Protein AF-A0A0R3RYG5-F1 (afdb_monomer)

Sequence (121 aa):
MSRRLEGHFLVTEGPLLKFDGRLLQKDTDEFKTHANKIQRQLNFIYRQSDYGVAFVGSEVTKFRFVPAVPALDVTFILKTRSDLNIDLFNFLSILRSYVRACGFDGNAIDDKSISLEIKRF

Organism: NCBI:txid1147741

InterPro domains:
  IPR000082 SEA domain [PF01390] (9-83)
  IPR036364 SEA domain superfamily [G3DSA:3.30.70.960] (6-99)
  IPR036364 SEA domain superfamily [SSF82671] (17-77)

Secondary structure (DSSP, 8-state):
-EEEEEEEEEEEESGGGS--GGGGSTTSHHHHHHHHHHHHHHHHHHHTSTTTTTEEEEEEEEEEEETTTTEEEEEEEEEEESSS---HHHHHHHHHHHHHHH-BTTBEE-TTT-EEEEE--

Structure (mmCIF, N/CA/C/O backbone):
data_AF-A0A0R3RYG5-F1
#
_entry.id   AF-A0A0R3RYG5-F1
#
loop_
_atom_site.group_PDB
_atom_site.id
_atom_site.type_symbol
_atom_site.label_atom_id
_atom_site.label_alt_id
_atom_site.label_comp_id
_atom_site.label_asym_id
_atom_site.label_entity_id
_atom_site.label_seq_id
_atom_site.pdbx_PDB_ins_code
_atom_site.Cartn_x
_atom_site.Cartn_y
_atom_site.Cartn_z
_atom_site.occupancy
_atom_site.B_iso_or_equiv
_atom_site.auth_seq_id
_atom_site.auth_comp_id
_atom_site.auth_asym_id
_atom_site.auth_atom_id
_atom_site.pdbx_PDB_model_num
ATOM 1 N N . MET A 1 1 ? 14.050 14.217 -12.153 1.00 62.91 1 MET A N 1
ATOM 2 C CA . MET A 1 1 ? 12.668 14.192 -11.619 1.00 62.91 1 MET A CA 1
ATOM 3 C C . MET A 1 1 ? 12.315 12.752 -11.269 1.00 62.91 1 MET A C 1
ATOM 5 O O . MET A 1 1 ? 12.931 11.850 -11.816 1.00 62.91 1 MET A O 1
ATOM 9 N N . SER A 1 2 ? 11.399 12.504 -10.336 1.00 79.06 2 SER A N 1
ATOM 10 C CA . SER A 1 2 ? 10.900 11.150 -10.060 1.00 79.06 2 SER A CA 1
ATOM 11 C C . SER A 1 2 ? 9.462 11.022 -10.549 1.00 79.06 2 SER A C 1
ATOM 13 O O . SER A 1 2 ? 8.663 11.945 -10.396 1.00 79.06 2 SER A O 1
ATOM 15 N N . ARG A 1 3 ? 9.135 9.884 -11.163 1.00 89.25 3 ARG A N 1
ATOM 16 C CA . ARG A 1 3 ? 7.753 9.514 -11.473 1.00 89.25 3 ARG A CA 1
ATOM 17 C C . ARG A 1 3 ? 7.107 8.996 -10.186 1.00 89.25 3 ARG A C 1
ATOM 19 O O . ARG A 1 3 ? 7.768 8.347 -9.373 1.00 89.25 3 ARG A O 1
ATOM 26 N N . ARG A 1 4 ? 5.832 9.323 -9.976 1.00 93.62 4 ARG A N 1
ATOM 27 C CA . ARG A 1 4 ? 5.077 8.954 -8.771 1.00 93.62 4 ARG A CA 1
ATOM 28 C C . ARG A 1 4 ? 3.940 8.016 -9.157 1.00 93.62 4 ARG A C 1
ATOM 30 O O . ARG A 1 4 ? 3.125 8.355 -10.014 1.00 93.62 4 ARG A O 1
ATOM 37 N N . LEU A 1 5 ? 3.907 6.852 -8.522 1.00 94.69 5 LEU A N 1
ATOM 38 C CA . LEU A 1 5 ? 2.789 5.919 -8.583 1.00 94.69 5 LEU A CA 1
ATOM 39 C C . LEU A 1 5 ? 2.029 6.035 -7.273 1.00 94.69 5 LEU A C 1
ATOM 41 O O . LEU A 1 5 ? 2.639 5.865 -6.220 1.00 94.69 5 LEU A O 1
ATOM 45 N N . GLU A 1 6 ? 0.743 6.346 -7.319 1.00 97.00 6 GLU A N 1
ATOM 46 C CA . GLU A 1 6 ? -0.104 6.240 -6.137 1.00 97.00 6 GLU A CA 1
ATOM 47 C C . GLU A 1 6 ? -0.634 4.818 -6.039 1.00 97.00 6 GLU A C 1
ATOM 49 O O . GLU A 1 6 ? -1.071 4.254 -7.036 1.00 97.00 6 GLU A O 1
ATOM 54 N N . GLY A 1 7 ? -0.562 4.241 -4.849 1.00 97.12 7 GLY A N 1
ATOM 55 C CA . GLY A 1 7 ? -1.080 2.920 -4.568 1.00 97.12 7 GLY A CA 1
ATOM 56 C C . GLY A 1 7 ? -2.001 2.907 -3.375 1.00 97.12 7 GLY A C 1
ATOM 57 O O . GLY A 1 7 ? -1.910 3.764 -2.493 1.00 97.12 7 GLY A O 1
ATOM 58 N N . HIS A 1 8 ? -2.857 1.896 -3.360 1.00 96.94 8 HIS A N 1
ATOM 59 C CA . HIS A 1 8 ? -3.789 1.634 -2.273 1.00 96.94 8 HIS A CA 1
ATOM 60 C C . HIS A 1 8 ? -3.810 0.145 -1.978 1.00 96.94 8 HIS A C 1
ATOM 62 O O . HIS A 1 8 ? -3.645 -0.663 -2.894 1.00 96.94 8 HIS A O 1
ATOM 68 N N . PHE A 1 9 ? -4.016 -0.213 -0.718 1.00 96.88 9 PHE A N 1
ATOM 69 C CA . PHE A 1 9 ? -4.392 -1.564 -0.322 1.00 96.88 9 PHE A CA 1
ATOM 70 C C . PHE A 1 9 ? -5.207 -1.533 0.969 1.00 96.88 9 PHE A C 1
ATOM 72 O O . PHE A 1 9 ? -5.069 -0.622 1.787 1.00 96.88 9 PHE A O 1
ATOM 79 N N . LEU A 1 10 ? -6.032 -2.557 1.163 1.00 96.31 10 LEU A N 1
ATOM 80 C CA . LEU A 1 10 ? -6.801 -2.775 2.378 1.00 96.31 10 LEU A CA 1
ATOM 81 C C . LEU A 1 10 ? -6.076 -3.763 3.283 1.00 96.31 10 LEU A C 1
ATOM 83 O O . LEU A 1 10 ? -5.795 -4.894 2.890 1.00 96.31 10 LEU A O 1
ATOM 87 N N . VAL A 1 11 ? -5.824 -3.341 4.517 1.00 95.56 11 VAL A N 1
ATOM 88 C CA . VAL A 1 11 ? -5.477 -4.233 5.621 1.00 95.56 11 VAL A CA 1
ATOM 89 C C . VAL A 1 11 ? -6.773 -4.753 6.227 1.00 95.56 11 VAL A C 1
ATOM 91 O O . VAL A 1 11 ? -7.566 -3.962 6.735 1.00 95.56 11 VAL A O 1
ATOM 94 N N . THR A 1 12 ? -6.992 -6.063 6.173 1.00 93.62 12 THR A N 1
ATOM 95 C CA . THR A 1 12 ? -8.239 -6.708 6.619 1.00 93.62 12 THR A CA 1
ATOM 96 C C . THR A 1 12 ? -8.091 -7.445 7.942 1.00 93.62 12 THR A C 1
ATOM 98 O O . THR A 1 12 ? -9.090 -7.670 8.615 1.00 93.62 12 THR A O 1
ATOM 101 N N . GLU A 1 13 ? -6.863 -7.780 8.349 1.00 91.56 13 GLU A N 1
ATOM 102 C CA . GLU A 1 13 ? -6.561 -8.388 9.650 1.00 91.56 13 GLU A CA 1
ATOM 103 C C . GLU A 1 13 ? -5.174 -7.955 10.149 1.00 91.56 13 GLU A C 1
ATOM 105 O O . GLU A 1 13 ? -4.297 -7.589 9.363 1.00 91.56 13 GLU A O 1
ATOM 110 N N . GLY A 1 14 ? -4.951 -8.038 11.462 1.00 89.38 14 GLY A N 1
ATOM 111 C CA . GLY A 1 14 ? -3.637 -7.840 12.080 1.00 89.38 14 GLY A CA 1
ATOM 112 C C . GLY A 1 14 ? -3.541 -6.639 13.027 1.00 89.38 14 GLY A C 1
ATOM 113 O O . GLY A 1 14 ? -4.540 -5.971 13.310 1.00 89.38 14 GLY A O 1
ATOM 114 N N . PRO A 1 15 ? -2.339 -6.370 13.570 1.00 87.31 15 PRO A N 1
ATOM 115 C CA . PRO A 1 15 ? -2.129 -5.334 14.580 1.00 87.31 15 PRO A CA 1
ATOM 116 C C . PRO A 1 15 ? -2.519 -3.925 14.125 1.00 87.31 15 PRO A C 1
ATOM 118 O O . PRO A 1 15 ? -2.979 -3.142 14.951 1.00 87.31 15 PRO A O 1
ATOM 121 N N . LEU A 1 16 ? -2.389 -3.609 12.829 1.00 86.94 16 LEU A N 1
ATOM 122 C CA . LEU A 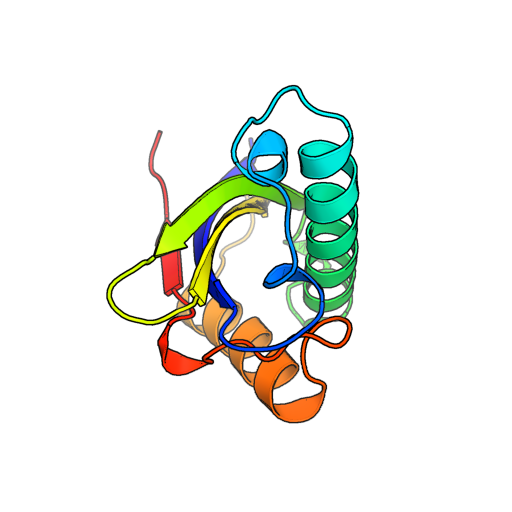1 16 ? -2.779 -2.305 12.279 1.00 86.94 16 LEU A CA 1
ATOM 123 C C . LEU A 1 16 ? -4.277 -2.007 12.406 1.00 86.94 16 LEU A C 1
ATOM 125 O O . LEU A 1 16 ? -4.635 -0.838 12.358 1.00 86.94 16 LEU A O 1
ATOM 129 N N . LEU A 1 17 ? -5.143 -3.014 12.580 1.00 85.88 17 LEU A N 1
ATOM 130 C CA . LEU A 1 17 ? -6.578 -2.799 12.812 1.00 85.88 17 LEU A CA 1
ATOM 131 C C . LEU A 1 17 ? -6.935 -2.491 14.264 1.00 85.88 17 LEU A C 1
ATOM 133 O O . LEU A 1 17 ? -8.044 -2.042 14.536 1.00 85.88 17 LEU A O 1
ATOM 137 N N . LYS A 1 18 ? -6.002 -2.687 15.196 1.00 84.56 18 LYS A N 1
ATOM 138 C CA . LYS A 1 18 ? -6.167 -2.333 16.611 1.00 84.56 18 LYS A CA 1
ATOM 139 C C . LYS A 1 18 ? -5.591 -0.940 16.879 1.00 84.56 18 LYS A C 1
ATOM 141 O O . LYS A 1 18 ? -4.794 -0.768 17.797 1.00 84.56 18 LYS A O 1
ATOM 146 N N . PHE A 1 19 ? -5.934 0.019 16.024 1.00 81.62 19 PHE A N 1
ATOM 147 C CA . PHE A 1 19 ? -5.396 1.376 16.059 1.00 81.62 19 PHE A CA 1
ATOM 148 C C . PHE A 1 19 ? -6.269 2.319 16.891 1.00 81.62 19 PHE A C 1
ATOM 150 O O . PHE A 1 19 ? -7.482 2.128 16.984 1.00 81.62 19 PHE A O 1
ATOM 157 N N . ASP A 1 20 ? -5.658 3.361 17.457 1.00 83.50 20 ASP A N 1
ATOM 158 C CA . ASP A 1 20 ? -6.395 4.512 17.986 1.00 83.50 20 ASP A CA 1
ATOM 159 C C . ASP A 1 20 ? -6.632 5.532 16.857 1.00 83.50 20 ASP A C 1
ATOM 161 O O . ASP A 1 20 ? -5.871 5.615 15.893 1.00 83.50 20 ASP A O 1
ATOM 165 N N . GLY A 1 21 ? -7.662 6.372 16.970 1.00 85.25 21 GLY A N 1
ATOM 166 C CA . GLY A 1 21 ? -8.021 7.389 15.974 1.00 85.25 21 GLY A CA 1
ATOM 167 C C . GLY A 1 21 ? -6.889 8.368 15.621 1.00 85.25 21 GLY A C 1
ATOM 168 O O . GLY A 1 21 ? -6.961 9.052 14.598 1.00 85.25 21 GLY A O 1
ATOM 169 N N . ARG A 1 22 ? -5.816 8.414 16.418 1.00 89.56 22 ARG A N 1
ATOM 170 C CA . ARG A 1 22 ? -4.569 9.136 16.126 1.00 89.56 22 ARG A CA 1
ATOM 171 C C . ARG A 1 22 ? -3.852 8.605 14.885 1.00 89.56 22 ARG A C 1
ATOM 173 O O . ARG A 1 22 ? -3.310 9.415 14.139 1.00 89.56 22 ARG A O 1
ATOM 180 N N . LEU A 1 23 ? -3.919 7.302 14.585 1.00 92.12 23 LEU A N 1
ATOM 181 C CA . LEU A 1 23 ? -3.351 6.732 13.352 1.00 92.12 23 LEU A CA 1
ATOM 182 C C . LEU A 1 23 ? -3.902 7.408 12.087 1.00 92.12 23 LEU A C 1
ATOM 184 O O . LEU A 1 23 ? -3.223 7.469 11.066 1.00 92.12 23 LEU A O 1
ATOM 188 N N . LEU A 1 24 ? -5.123 7.942 12.144 1.00 92.06 24 LEU A N 1
ATOM 189 C CA . LEU A 1 24 ? -5.769 8.599 11.007 1.00 92.06 24 LEU A CA 1
ATOM 190 C C . LEU A 1 24 ? -5.287 10.049 10.795 1.00 92.06 24 LEU A C 1
ATOM 192 O O . LEU A 1 24 ? -5.637 10.672 9.791 1.00 92.06 24 LEU A O 1
ATOM 196 N N . GLN A 1 25 ? -4.478 10.587 11.713 1.00 92.19 25 GLN A N 1
ATOM 197 C CA . GLN A 1 25 ? -3.980 11.963 11.711 1.00 92.19 25 GLN A CA 1
ATOM 198 C C . GLN A 1 25 ? -2.485 11.992 11.362 1.00 92.19 25 GLN A C 1
ATOM 200 O O . GLN A 1 25 ? -1.649 11.470 12.099 1.00 92.19 25 GLN A O 1
ATOM 205 N N . LYS A 1 26 ? -2.148 12.605 10.219 1.00 88.62 26 LYS A N 1
ATOM 206 C CA . LYS A 1 26 ? -0.819 12.533 9.577 1.00 88.62 26 LYS A CA 1
ATOM 207 C C . LYS A 1 26 ? 0.339 13.077 10.426 1.00 88.62 26 LYS A C 1
ATOM 209 O O . LYS A 1 26 ? 1.488 12.677 10.250 1.00 88.62 26 LYS A O 1
ATOM 214 N N . ASP A 1 27 ? 0.054 14.023 11.304 1.00 90.56 27 ASP A N 1
ATOM 215 C CA . ASP A 1 27 ? 1.018 14.728 12.145 1.00 90.56 27 ASP A CA 1
ATOM 216 C C . ASP A 1 27 ? 1.361 13.988 13.446 1.00 90.56 27 ASP A C 1
ATOM 218 O O . ASP A 1 27 ? 2.362 14.322 14.089 1.00 90.56 27 ASP A O 1
ATOM 222 N N . THR A 1 28 ? 0.611 12.937 13.785 1.00 94.44 28 THR A N 1
ATOM 223 C CA . THR A 1 28 ? 0.835 12.147 14.998 1.00 94.44 28 THR A CA 1
ATOM 224 C C . THR A 1 28 ? 2.033 11.205 14.882 1.00 94.44 28 THR A C 1
ATOM 226 O O . THR A 1 28 ? 2.410 10.736 13.802 1.00 94.44 28 THR A O 1
ATOM 229 N N . ASP A 1 29 ? 2.632 10.880 16.026 1.00 94.00 29 ASP A N 1
ATOM 230 C CA . ASP A 1 29 ? 3.724 9.905 16.089 1.00 94.00 29 ASP A CA 1
ATOM 231 C C . ASP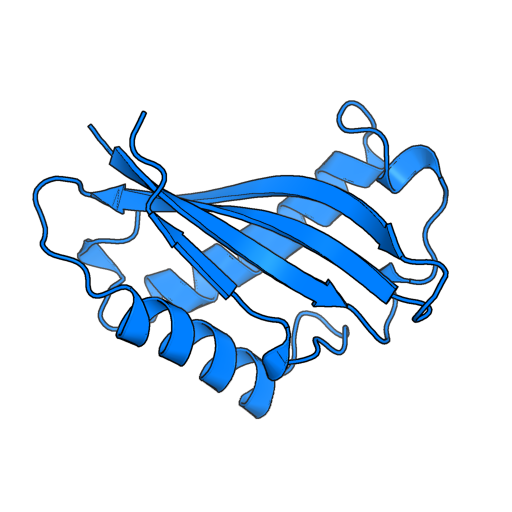 A 1 29 ? 3.252 8.479 15.792 1.00 94.00 29 ASP A C 1
ATOM 233 O O . ASP A 1 29 ? 4.020 7.676 15.256 1.00 94.00 29 ASP A O 1
ATOM 237 N N . GLU A 1 30 ? 1.981 8.175 16.063 1.00 91.94 30 GLU A N 1
ATOM 238 C CA . GLU A 1 30 ? 1.361 6.899 15.704 1.00 91.94 30 GLU A CA 1
ATOM 239 C C . GLU A 1 30 ? 1.300 6.740 14.181 1.00 91.94 30 GLU A C 1
ATOM 241 O O . GLU A 1 30 ? 1.828 5.758 13.650 1.00 91.94 30 GLU A O 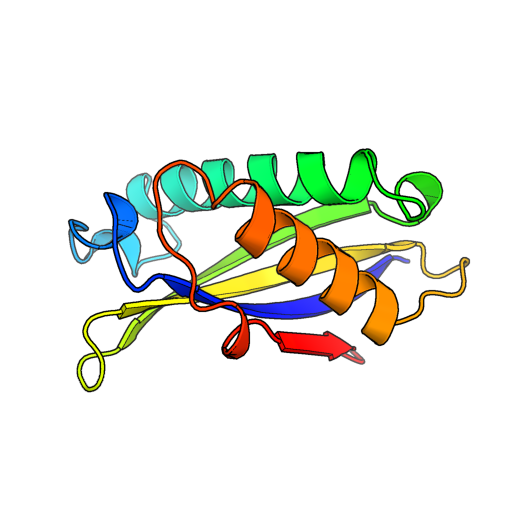1
ATOM 246 N N . PHE A 1 31 ? 0.798 7.753 13.459 1.00 95.31 31 PHE A N 1
ATOM 247 C CA . PHE A 1 31 ? 0.849 7.774 11.995 1.00 95.31 31 PHE A CA 1
ATOM 248 C C . PHE A 1 31 ? 2.271 7.566 11.486 1.00 95.31 31 PHE A C 1
ATOM 250 O O . PHE A 1 31 ? 2.512 6.658 10.690 1.00 95.31 31 PHE A O 1
ATOM 257 N N . LYS A 1 32 ? 3.231 8.373 11.959 1.00 95.25 32 LYS A N 1
ATOM 258 C CA . LYS A 1 32 ? 4.626 8.306 11.491 1.00 95.25 32 LYS A CA 1
ATOM 259 C C . LYS A 1 32 ? 5.238 6.931 11.740 1.00 95.25 32 LYS A C 1
ATOM 261 O O . LYS A 1 32 ? 5.940 6.408 10.877 1.00 95.25 32 LYS A O 1
ATOM 266 N N . THR A 1 33 ? 4.974 6.334 12.899 1.00 94.00 33 THR A N 1
ATOM 267 C CA . THR A 1 33 ? 5.505 5.019 13.272 1.00 94.00 33 THR A CA 1
ATOM 268 C C . THR A 1 33 ? 4.993 3.931 12.334 1.00 94.00 33 THR A C 1
ATOM 270 O O . THR A 1 33 ? 5.793 3.172 11.781 1.00 94.00 33 THR A O 1
ATOM 273 N N . HIS A 1 34 ? 3.683 3.875 12.100 1.00 93.56 34 HIS A N 1
ATOM 274 C CA . HIS A 1 34 ? 3.086 2.866 11.226 1.00 93.56 34 HIS A CA 1
ATOM 275 C C . HIS A 1 34 ? 3.407 3.112 9.747 1.00 93.56 34 HIS A C 1
ATOM 277 O O . HIS A 1 34 ? 3.804 2.179 9.047 1.00 93.56 34 HIS A O 1
ATOM 283 N N . ALA A 1 35 ? 3.364 4.367 9.291 1.00 95.81 35 ALA A N 1
ATOM 284 C CA . ALA A 1 35 ? 3.814 4.766 7.959 1.00 95.81 35 ALA A CA 1
ATOM 285 C C . ALA A 1 35 ? 5.257 4.312 7.697 1.00 95.81 35 ALA A C 1
ATOM 287 O O . ALA A 1 35 ? 5.541 3.709 6.663 1.00 95.81 35 ALA A O 1
ATOM 288 N N . ASN A 1 36 ? 6.167 4.522 8.653 1.00 95.75 36 ASN A N 1
ATOM 289 C CA . ASN A 1 36 ? 7.565 4.116 8.519 1.00 95.75 36 ASN A CA 1
ATOM 290 C C . ASN A 1 36 ? 7.742 2.596 8.415 1.00 95.75 36 ASN A C 1
ATOM 292 O O . ASN A 1 36 ? 8.593 2.150 7.644 1.00 95.75 36 ASN A O 1
ATOM 296 N N . LYS A 1 37 ? 6.958 1.796 9.149 1.00 94.50 37 LYS A N 1
ATOM 297 C CA . LYS A 1 37 ? 6.991 0.327 9.029 1.00 94.50 37 LYS A CA 1
ATOM 29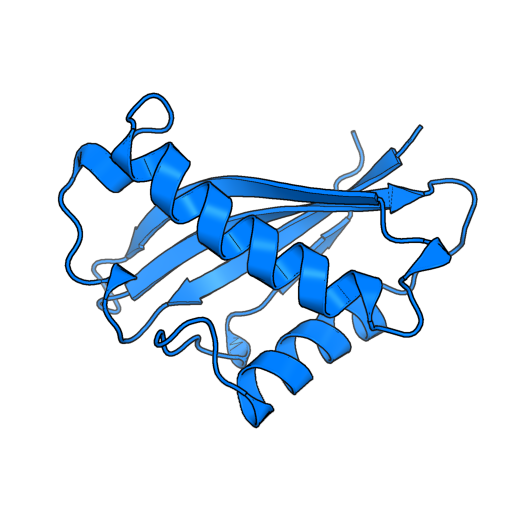8 C C . LYS A 1 37 ? 6.569 -0.125 7.632 1.00 94.50 37 LYS A C 1
ATOM 300 O O . LYS A 1 37 ? 7.328 -0.824 6.963 1.00 94.50 37 LYS A O 1
ATOM 305 N N . ILE A 1 38 ? 5.429 0.370 7.149 1.00 95.75 38 ILE A N 1
ATOM 306 C CA . ILE A 1 38 ? 4.924 0.063 5.803 1.00 95.75 38 ILE A CA 1
ATOM 307 C C . ILE A 1 38 ? 5.927 0.512 4.734 1.00 95.75 38 ILE A C 1
ATOM 309 O O . ILE A 1 38 ? 6.247 -0.250 3.826 1.00 95.75 38 ILE A O 1
ATOM 313 N N . GLN A 1 39 ? 6.494 1.713 4.865 1.00 97.38 39 GLN A N 1
ATOM 314 C CA . GLN A 1 39 ? 7.515 2.217 3.945 1.00 97.38 39 GLN A CA 1
ATOM 315 C C . GLN A 1 39 ? 8.777 1.351 3.930 1.00 97.38 39 GLN A C 1
ATOM 317 O O . GLN A 1 39 ? 9.333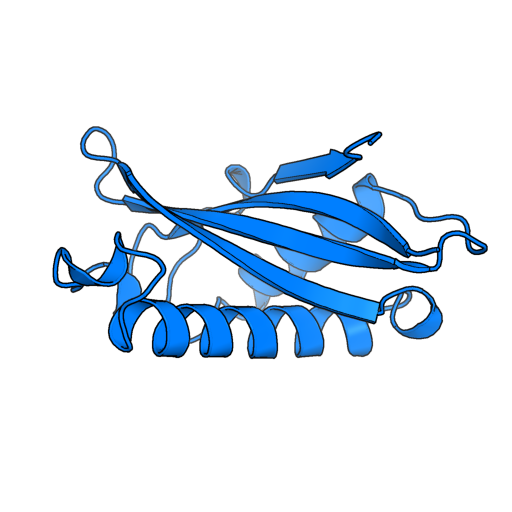 1.106 2.863 1.00 97.38 39 GLN A O 1
ATOM 322 N N . ARG A 1 40 ? 9.255 0.872 5.087 1.00 96.56 40 ARG A N 1
ATOM 323 C CA . ARG A 1 40 ? 10.404 -0.049 5.150 1.00 96.56 40 ARG A CA 1
ATOM 324 C C . ARG A 1 40 ? 10.110 -1.340 4.396 1.00 96.56 40 ARG A C 1
ATOM 326 O O . ARG A 1 40 ? 10.957 -1.771 3.619 1.00 96.56 40 ARG A O 1
ATOM 333 N N . GLN A 1 41 ? 8.909 -1.887 4.566 1.00 95.94 41 GLN A N 1
ATOM 334 C CA . GLN A 1 41 ? 8.490 -3.102 3.880 1.00 95.94 41 GLN A CA 1
ATOM 335 C C . GLN A 1 41 ? 8.379 -2.892 2.365 1.00 95.94 41 GLN A C 1
ATOM 337 O O . GLN A 1 41 ? 8.980 -3.639 1.599 1.00 95.94 41 GLN A O 1
ATOM 342 N N . LEU A 1 42 ? 7.709 -1.826 1.915 1.00 97.00 42 LEU A N 1
ATOM 343 C CA . LEU A 1 42 ? 7.641 -1.465 0.493 1.00 97.00 42 LEU A CA 1
ATOM 344 C C . LEU A 1 42 ? 9.041 -1.252 -0.096 1.00 97.00 42 LEU A C 1
ATOM 346 O O . LEU A 1 42 ? 9.347 -1.750 -1.177 1.00 97.00 42 LEU A O 1
ATOM 350 N N . ASN A 1 43 ? 9.916 -0.549 0.627 1.00 97.25 43 ASN A N 1
ATOM 351 C CA . ASN A 1 43 ? 11.286 -0.320 0.184 1.00 97.25 43 ASN A CA 1
ATOM 352 C C . ASN A 1 43 ? 12.073 -1.627 0.064 1.00 97.25 43 ASN A C 1
ATOM 354 O O . ASN A 1 43 ? 12.830 -1.774 -0.889 1.00 97.25 43 ASN A O 1
ATOM 358 N N . PHE A 1 44 ? 11.908 -2.559 1.005 1.00 96.00 44 PHE A N 1
ATOM 359 C CA . PHE A 1 44 ? 12.528 -3.878 0.936 1.00 96.00 44 PHE A CA 1
ATOM 360 C C . PHE A 1 44 ? 12.052 -4.645 -0.304 1.00 96.00 44 PHE A C 1
ATOM 362 O O . PHE A 1 44 ? 12.883 -5.055 -1.110 1.00 96.00 44 PHE A O 1
ATOM 369 N N . ILE A 1 45 ? 10.733 -4.746 -0.503 1.00 95.94 45 ILE A N 1
ATOM 370 C CA . ILE A 1 45 ? 10.120 -5.471 -1.626 1.00 95.94 45 ILE A CA 1
ATOM 371 C C . ILE A 1 45 ? 10.656 -4.958 -2.965 1.00 95.94 45 ILE A C 1
ATOM 373 O O . ILE A 1 45 ? 11.183 -5.728 -3.764 1.00 95.94 45 ILE A O 1
ATOM 377 N N . TYR A 1 46 ? 10.563 -3.649 -3.214 1.00 96.75 46 TYR A N 1
ATOM 378 C CA . TYR A 1 46 ? 10.922 -3.108 -4.525 1.00 96.75 46 TYR A CA 1
ATOM 379 C C . TYR A 1 46 ? 12.431 -3.038 -4.762 1.00 96.75 46 TYR A C 1
ATOM 381 O O . TYR A 1 46 ? 12.859 -3.228 -5.899 1.00 96.75 46 TYR A O 1
ATOM 389 N N . ARG A 1 47 ? 13.253 -2.829 -3.724 1.00 96.12 47 ARG A N 1
ATOM 390 C CA . ARG A 1 47 ? 14.721 -2.852 -3.874 1.00 96.12 47 ARG A CA 1
ATOM 391 C C . ARG A 1 47 ? 15.267 -4.239 -4.195 1.00 96.12 47 ARG A C 1
ATOM 393 O O . ARG A 1 47 ? 16.294 -4.317 -4.853 1.00 96.12 47 ARG A O 1
ATOM 400 N N . GLN A 1 48 ? 14.600 -5.294 -3.730 1.00 95.19 48 GLN A N 1
ATOM 401 C CA . GLN A 1 48 ? 14.972 -6.685 -4.013 1.00 95.19 48 GLN A CA 1
ATOM 402 C C . GLN A 1 48 ? 14.332 -7.230 -5.300 1.00 95.19 48 GLN A C 1
ATOM 404 O O . GLN A 1 48 ? 14.598 -8.363 -5.682 1.00 95.19 48 GLN A O 1
ATOM 409 N N . SER A 1 49 ? 13.476 -6.446 -5.960 1.00 94.56 49 SER A N 1
ATOM 410 C CA . SER A 1 49 ? 12.843 -6.823 -7.226 1.00 94.56 49 SER A CA 1
ATOM 411 C C . SER A 1 49 ? 13.690 -6.435 -8.439 1.00 94.56 49 SER A C 1
ATOM 413 O O . SER A 1 49 ? 14.611 -5.622 -8.332 1.00 94.56 49 SER A O 1
ATOM 415 N N . ASP A 1 50 ? 13.283 -6.893 -9.624 1.00 91.62 50 ASP A N 1
ATOM 416 C CA . ASP A 1 50 ? 13.881 -6.496 -10.907 1.00 91.62 50 ASP A CA 1
ATOM 417 C C . ASP A 1 50 ? 13.816 -4.976 -11.171 1.00 91.62 50 ASP A C 1
ATOM 419 O O . ASP A 1 50 ? 14.558 -4.444 -11.996 1.00 91.62 50 ASP A O 1
ATOM 423 N N . TYR A 1 51 ? 12.973 -4.237 -10.436 1.00 92.38 51 TYR A N 1
ATOM 424 C CA . TYR A 1 51 ? 12.905 -2.774 -10.492 1.00 92.38 51 TYR A CA 1
ATOM 425 C C . TYR A 1 51 ? 13.767 -2.061 -9.449 1.00 92.38 51 TYR A C 1
ATOM 427 O O . TYR A 1 51 ? 13.653 -0.841 -9.319 1.00 92.38 51 TYR A O 1
ATOM 435 N N . GLY A 1 52 ? 14.658 -2.755 -8.735 1.00 92.69 52 GLY A N 1
ATOM 436 C CA . GLY A 1 52 ? 15.490 -2.149 -7.692 1.00 92.69 52 GLY A CA 1
ATOM 437 C C . GLY A 1 52 ? 16.280 -0.920 -8.161 1.00 92.69 52 GLY A C 1
ATOM 438 O O . GLY A 1 52 ? 16.383 0.059 -7.427 1.00 92.69 52 GLY A O 1
ATOM 439 N N . VAL A 1 53 ? 16.748 -0.914 -9.416 1.00 92.56 53 VAL A N 1
ATOM 440 C CA . VAL A 1 53 ? 17.464 0.224 -10.031 1.00 92.56 53 VAL A CA 1
ATOM 441 C C . VAL A 1 53 ? 16.535 1.400 -10.365 1.00 92.56 53 VAL A C 1
ATOM 443 O O . VAL A 1 53 ? 16.952 2.561 -10.324 1.00 92.56 53 VAL A O 1
ATOM 446 N N . ALA A 1 54 ? 15.276 1.120 -10.710 1.00 93.62 54 ALA A N 1
ATOM 447 C CA . ALA A 1 54 ? 14.276 2.137 -11.031 1.00 93.62 54 ALA A CA 1
ATOM 448 C C . ALA A 1 54 ? 13.574 2.689 -9.786 1.00 93.62 54 ALA A C 1
ATOM 450 O O . ALA A 1 54 ? 13.100 3.826 -9.803 1.00 93.62 54 ALA A O 1
ATOM 451 N N . PHE A 1 55 ? 13.494 1.912 -8.712 1.00 95.19 55 PHE A N 1
ATOM 452 C CA . PHE A 1 55 ? 12.834 2.292 -7.476 1.00 95.19 55 PHE A CA 1
ATOM 453 C C . PHE A 1 55 ? 13.686 3.264 -6.648 1.00 95.19 55 PHE A C 1
ATOM 455 O O . PHE A 1 55 ? 14.858 3.027 -6.376 1.00 95.19 55 PHE A O 1
ATOM 462 N N . VAL A 1 56 ? 13.077 4.365 -6.205 1.00 96.00 56 VAL A N 1
ATOM 463 C CA . VAL A 1 56 ? 13.743 5.404 -5.401 1.00 96.00 56 VAL A CA 1
ATOM 464 C C . VAL A 1 56 ? 13.334 5.300 -3.932 1.00 96.00 56 VAL A C 1
ATOM 466 O O . VAL A 1 56 ? 14.172 5.397 -3.036 1.00 96.00 56 VAL A O 1
ATOM 469 N N . GLY A 1 57 ? 12.046 5.091 -3.665 1.00 96.19 57 GLY A N 1
ATOM 470 C CA . GLY A 1 57 ? 11.525 5.000 -2.305 1.00 96.19 57 GLY A CA 1
ATOM 471 C C . GLY A 1 57 ? 10.005 5.016 -2.255 1.00 96.19 57 GLY A C 1
ATOM 472 O O . GLY A 1 57 ? 9.336 5.138 -3.280 1.00 96.19 57 GLY A O 1
ATOM 473 N N . SER A 1 58 ? 9.463 4.930 -1.048 1.00 97.19 58 SER A N 1
ATOM 474 C CA . SER A 1 58 ? 8.026 4.962 -0.790 1.00 97.19 58 SER A CA 1
ATOM 475 C C . SER A 1 58 ? 7.657 6.008 0.260 1.00 97.19 58 SER A C 1
ATOM 477 O O . SER A 1 58 ? 8.499 6.459 1.037 1.00 97.19 58 SER A O 1
ATOM 479 N N . GLU A 1 59 ? 6.393 6.412 0.259 1.00 97.12 59 G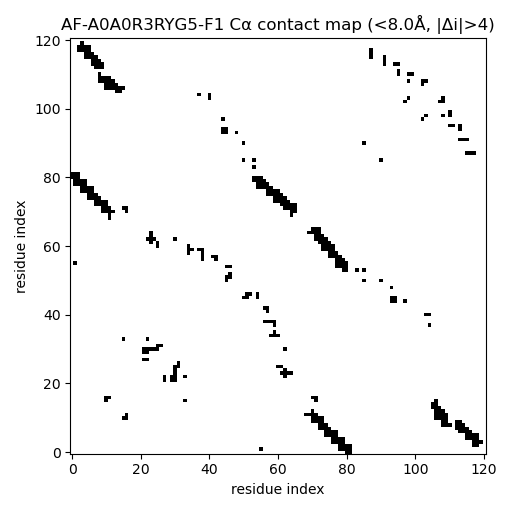LU A N 1
ATOM 480 C CA . GLU A 1 59 ? 5.809 7.331 1.233 1.00 97.12 59 GLU A CA 1
ATOM 481 C C . GLU A 1 59 ? 4.358 6.929 1.494 1.00 97.12 59 GLU A C 1
ATOM 483 O O . GLU A 1 59 ? 3.570 6.898 0.555 1.00 97.12 59 GLU A O 1
ATOM 488 N N . VAL A 1 60 ? 3.982 6.642 2.738 1.00 97.5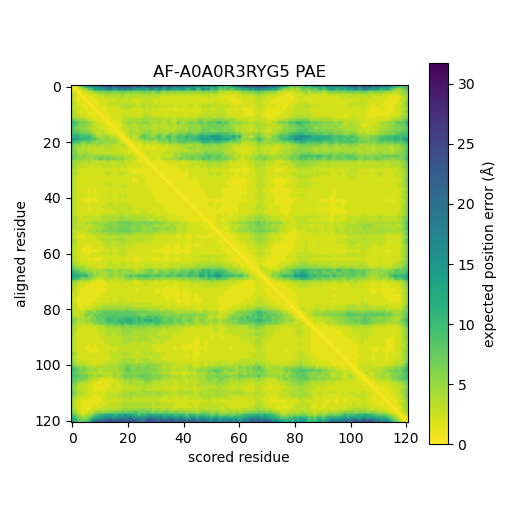6 60 VAL A N 1
ATOM 489 C CA . VAL A 1 60 ? 2.571 6.471 3.107 1.00 97.56 60 VAL A CA 1
ATOM 490 C C . VAL A 1 60 ? 1.963 7.849 3.320 1.00 97.56 60 VAL A C 1
ATOM 492 O O . VAL A 1 60 ? 2.484 8.669 4.075 1.00 97.56 60 VAL A O 1
ATOM 495 N N . THR A 1 61 ? 0.861 8.123 2.632 1.00 96.56 61 THR A N 1
ATOM 496 C CA . THR A 1 61 ? 0.242 9.450 2.614 1.00 96.56 61 THR A CA 1
ATOM 497 C C . THR A 1 61 ? -1.028 9.519 3.443 1.00 96.56 61 THR A C 1
ATOM 499 O O . THR A 1 61 ? -1.360 10.611 3.912 1.00 96.56 61 THR A O 1
ATOM 502 N N . LYS A 1 62 ? -1.723 8.391 3.636 1.00 96.75 62 LYS A N 1
ATOM 503 C CA . LYS A 1 62 ? -2.997 8.348 4.352 1.00 96.75 62 LYS A CA 1
ATOM 504 C C . LYS A 1 62 ? -3.297 6.962 4.919 1.00 96.75 62 LYS A C 1
ATOM 506 O O . LYS A 1 62 ? -3.087 5.959 4.244 1.00 96.75 62 LYS A O 1
ATOM 511 N N . PHE A 1 63 ? -3.877 6.955 6.115 1.00 96.62 63 PHE A N 1
ATOM 512 C CA . PHE A 1 63 ? -4.644 5.839 6.656 1.00 96.62 63 PHE A CA 1
ATOM 513 C C . PHE A 1 63 ? -6.115 6.243 6.718 1.00 96.62 63 PHE A C 1
ATOM 515 O O . PHE A 1 63 ? -6.437 7.375 7.092 1.00 96.62 63 PHE A O 1
ATOM 522 N N . ARG A 1 64 ? -7.018 5.343 6.338 1.00 95.38 64 ARG A N 1
ATOM 523 C CA . ARG A 1 64 ? -8.462 5.569 6.412 1.00 95.38 64 ARG A CA 1
ATOM 524 C C . ARG A 1 64 ? -9.153 4.306 6.892 1.00 95.38 64 ARG A C 1
ATOM 526 O O . ARG A 1 64 ? -9.044 3.263 6.262 1.00 95.38 64 ARG A O 1
ATOM 533 N N . PHE A 1 65 ? -9.923 4.420 7.966 1.00 93.19 65 PHE A N 1
ATOM 534 C CA . PHE A 1 65 ? -10.803 3.334 8.371 1.00 93.19 65 PHE A CA 1
ATOM 535 C C . PHE A 1 65 ? -11.963 3.188 7.386 1.00 93.19 65 PHE A C 1
ATOM 537 O O . PHE A 1 65 ? -12.605 4.178 7.022 1.00 93.19 65 PHE A O 1
ATOM 544 N N . VAL A 1 66 ? -12.232 1.957 6.966 1.00 92.19 66 VAL A N 1
ATOM 545 C CA . VAL A 1 66 ? -13.376 1.605 6.130 1.00 92.19 66 VAL A CA 1
ATOM 546 C C . VAL A 1 66 ? -14.382 0.883 7.033 1.00 92.19 66 VAL A C 1
ATOM 548 O O . VAL A 1 66 ? -14.109 -0.222 7.476 1.00 92.19 66 VAL A O 1
ATOM 551 N N . PRO A 1 67 ? -15.540 1.478 7.366 1.00 82.62 67 PRO A N 1
ATOM 552 C CA . PRO A 1 67 ? -16.478 0.852 8.302 1.00 82.62 67 PRO A CA 1
ATOM 553 C C . PRO A 1 67 ? -17.314 -0.268 7.664 1.00 82.62 67 PRO A C 1
ATOM 555 O O . PRO A 1 67 ? -17.750 -1.177 8.361 1.00 82.62 67 PRO A O 1
ATOM 558 N N . ALA A 1 68 ? -17.543 -0.215 6.346 1.00 87.19 68 ALA A N 1
ATOM 559 C CA . ALA A 1 68 ? -18.364 -1.198 5.628 1.00 87.19 68 ALA A CA 1
ATOM 560 C C . ALA A 1 68 ? -17.701 -2.583 5.525 1.00 87.19 68 ALA A C 1
ATOM 562 O O . ALA A 1 68 ? -18.383 -3.599 5.445 1.00 87.19 68 ALA A O 1
ATOM 563 N N . VAL A 1 69 ? -16.371 -2.609 5.528 1.00 83.19 69 VAL A N 1
ATOM 564 C CA . VAL A 1 69 ? -15.538 -3.811 5.592 1.00 83.19 69 VAL A CA 1
ATOM 565 C C . VAL A 1 69 ? -14.486 -3.461 6.627 1.00 83.19 69 VAL A C 1
ATOM 567 O O . VAL A 1 69 ? -13.728 -2.557 6.301 1.00 83.19 69 VAL A O 1
ATOM 570 N N . PRO A 1 70 ? -14.465 -4.064 7.834 1.00 86.31 70 PRO A N 1
ATOM 571 C CA . PRO A 1 70 ? -13.679 -3.606 8.987 1.00 86.31 70 PRO A CA 1
ATOM 572 C C . PRO A 1 70 ? -12.174 -3.670 8.698 1.00 86.31 70 PRO A C 1
ATOM 574 O O . PRO A 1 70 ? -11.471 -4.590 9.103 1.00 86.31 70 PRO A O 1
ATOM 577 N N . ALA A 1 71 ? -11.702 -2.683 7.949 1.00 94.12 71 ALA A N 1
ATOM 578 C CA . ALA A 1 71 ? -10.434 -2.679 7.251 1.00 94.12 71 ALA A CA 1
ATOM 579 C C . ALA A 1 71 ? -9.813 -1.285 7.327 1.00 94.12 71 ALA A C 1
ATOM 581 O O . ALA A 1 71 ? -10.497 -0.267 7.490 1.00 94.12 71 ALA A O 1
ATOM 582 N N . LEU A 1 72 ? -8.497 -1.240 7.174 1.00 95.38 72 LEU A N 1
ATOM 583 C CA . LEU A 1 72 ? -7.738 -0.006 7.090 1.00 95.38 72 LEU A CA 1
ATOM 584 C C . LEU A 1 72 ? -7.216 0.145 5.668 1.00 95.38 72 LEU A C 1
ATOM 586 O O . LEU A 1 72 ? -6.403 -0.648 5.203 1.00 95.38 72 LEU A O 1
ATOM 590 N N . ASP A 1 73 ? -7.692 1.174 4.986 1.00 95.94 73 ASP A N 1
ATOM 591 C CA . ASP A 1 73 ? -7.183 1.593 3.691 1.00 95.94 73 ASP A CA 1
ATOM 592 C C . ASP A 1 73 ? -5.893 2.394 3.879 1.00 95.94 73 ASP A C 1
ATOM 594 O O . ASP A 1 73 ? -5.844 3.361 4.652 1.00 95.94 73 ASP A O 1
ATOM 598 N N . VAL A 1 74 ? -4.845 1.960 3.185 1.00 97.12 74 VAL A N 1
ATOM 599 C CA . VAL A 1 74 ? -3.523 2.572 3.198 1.00 97.12 74 VAL A CA 1
ATOM 600 C C . VAL A 1 74 ? -3.235 3.144 1.821 1.00 97.12 74 VAL A C 1
ATOM 602 O O . VAL A 1 74 ? -2.982 2.402 0.873 1.00 97.12 74 VAL A O 1
ATOM 605 N N . THR A 1 75 ? -3.172 4.471 1.730 1.00 97.94 75 THR A N 1
ATOM 606 C CA . THR A 1 75 ? -2.683 5.153 0.530 1.00 97.94 75 THR A CA 1
ATOM 607 C C . THR A 1 75 ? -1.189 5.408 0.654 1.00 97.94 75 THR A C 1
ATOM 609 O O . THR A 1 75 ? -0.703 5.932 1.663 1.00 97.94 75 THR A O 1
ATOM 612 N N . PHE A 1 76 ? -0.448 5.092 -0.400 1.00 97.56 76 PHE A N 1
ATOM 613 C CA . PHE A 1 76 ? 0.990 5.305 -0.471 1.00 97.56 76 PHE A CA 1
ATOM 614 C C . PHE A 1 76 ? 1.424 5.782 -1.854 1.00 97.56 76 PHE A C 1
ATOM 616 O O . PHE A 1 76 ? 0.684 5.732 -2.830 1.00 97.56 76 PHE A O 1
ATOM 623 N N . ILE A 1 77 ? 2.656 6.266 -1.935 1.00 97.44 77 ILE A N 1
ATOM 624 C CA . ILE A 1 77 ? 3.304 6.691 -3.164 1.00 97.44 77 ILE A CA 1
ATOM 625 C C . ILE A 1 77 ? 4.594 5.906 -3.324 1.00 97.44 77 ILE A C 1
ATOM 627 O O . ILE A 1 77 ? 5.443 5.925 -2.434 1.00 97.44 77 ILE A O 1
ATOM 631 N N . LEU A 1 78 ? 4.777 5.283 -4.483 1.00 96.56 78 LEU A N 1
ATOM 632 C CA . LEU A 1 78 ? 6.065 4.768 -4.930 1.00 96.56 78 LEU A CA 1
ATOM 633 C C . LEU A 1 78 ? 6.730 5.819 -5.814 1.00 96.56 78 LEU A C 1
ATOM 635 O O . LEU A 1 78 ? 6.132 6.352 -6.751 1.00 96.56 78 LEU A O 1
ATOM 639 N N . LYS A 1 79 ? 7.979 6.136 -5.496 1.00 95.69 79 LYS A N 1
ATOM 640 C CA . LYS A 1 79 ? 8.825 7.057 -6.249 1.00 95.69 79 LYS A CA 1
ATOM 641 C C . LYS A 1 79 ? 9.738 6.209 -7.120 1.00 95.69 79 LYS A C 1
ATOM 643 O O . LYS A 1 79 ? 10.472 5.367 -6.604 1.00 95.69 79 LYS A O 1
ATOM 648 N N . THR A 1 80 ? 9.712 6.446 -8.423 1.00 93.81 80 THR A N 1
ATOM 649 C CA . THR A 1 80 ? 10.596 5.782 -9.381 1.00 93.81 80 THR A CA 1
ATOM 650 C C . THR A 1 80 ? 11.391 6.813 -10.164 1.00 93.81 80 THR A C 1
ATOM 652 O O . THR A 1 80 ? 11.026 7.988 -10.263 1.00 93.81 80 THR A O 1
ATOM 655 N N . ARG A 1 81 ? 12.505 6.380 -10.734 1.00 92.56 81 ARG A N 1
ATOM 656 C CA . ARG A 1 81 ? 13.277 7.146 -11.705 1.00 92.56 81 ARG A CA 1
ATOM 657 C C . ARG A 1 81 ? 12.410 7.487 -12.915 1.00 92.56 81 ARG A C 1
ATOM 659 O O . ARG A 1 81 ? 11.639 6.651 -13.380 1.00 92.56 81 ARG A O 1
ATOM 666 N N . SER A 1 82 ? 12.492 8.731 -13.389 1.00 87.75 82 SER A N 1
ATOM 667 C CA . SER A 1 82 ? 11.716 9.182 -14.552 1.00 87.75 82 SER A CA 1
ATOM 668 C C . SER A 1 82 ? 12.355 8.798 -15.885 1.00 87.75 82 SER A C 1
ATOM 670 O O . SER A 1 82 ? 11.660 8.772 -16.894 1.00 87.75 82 SER A O 1
ATOM 672 N N . ASP A 1 83 ? 13.666 8.552 -15.885 1.00 87.94 83 ASP A N 1
ATOM 673 C CA . ASP A 1 83 ? 14.485 8.234 -17.057 1.00 87.94 83 ASP A CA 1
ATOM 674 C C . ASP A 1 83 ? 14.461 6.747 -17.434 1.00 87.94 83 ASP A C 1
ATOM 676 O O . ASP A 1 83 ? 14.895 6.379 -18.521 1.00 87.94 83 ASP A O 1
ATOM 680 N N . LEU A 1 84 ? 13.918 5.896 -16.561 1.00 87.00 84 LEU A N 1
ATOM 681 C CA . LEU A 1 84 ? 13.727 4.476 -16.826 1.00 87.00 84 LEU A CA 1
ATOM 682 C C . LEU A 1 84 ? 12.260 4.195 -17.131 1.00 87.00 84 LEU A C 1
ATOM 684 O O . LEU A 1 84 ? 11.356 4.704 -16.460 1.00 87.00 84 LEU A O 1
ATOM 688 N N . ASN A 1 85 ? 12.021 3.364 -18.145 1.00 84.56 85 ASN A N 1
ATOM 689 C CA . ASN A 1 85 ? 10.675 2.889 -18.412 1.00 84.56 85 ASN A CA 1
ATOM 690 C C . ASN A 1 85 ? 10.258 1.910 -17.310 1.00 84.56 85 ASN A C 1
ATOM 692 O O . ASN A 1 85 ? 11.016 1.016 -16.938 1.00 84.56 85 ASN A O 1
ATOM 696 N N . ILE A 1 86 ? 9.050 2.093 -16.793 1.00 88.06 86 ILE A N 1
ATOM 697 C CA . ILE A 1 86 ? 8.475 1.226 -15.773 1.00 88.06 86 ILE A CA 1
ATOM 698 C C . ILE A 1 86 ? 7.141 0.698 -16.273 1.00 88.06 86 ILE A C 1
ATOM 700 O O . ILE A 1 86 ? 6.365 1.436 -16.884 1.00 88.06 86 ILE A O 1
ATOM 704 N N . ASP A 1 87 ? 6.878 -0.567 -15.981 1.00 91.50 87 ASP A N 1
ATOM 705 C CA . ASP A 1 87 ? 5.598 -1.196 -16.263 1.00 91.50 87 ASP A CA 1
ATOM 706 C C . ASP A 1 87 ? 4.776 -1.244 -14.973 1.00 91.50 87 ASP A C 1
ATOM 708 O O . ASP A 1 87 ? 5.162 -1.874 -13.985 1.00 91.50 87 ASP A O 1
ATOM 712 N N . LEU A 1 88 ? 3.637 -0.551 -14.984 1.00 92.38 88 LEU A N 1
ATOM 713 C CA . LEU A 1 88 ? 2.719 -0.491 -13.852 1.00 92.38 88 LEU A CA 1
ATOM 714 C C . LEU A 1 88 ? 2.187 -1.879 -13.473 1.00 92.38 88 LEU A C 1
ATOM 716 O O . LEU A 1 88 ? 2.038 -2.170 -12.286 1.00 92.38 88 LEU A O 1
ATOM 720 N N . PHE A 1 89 ? 1.933 -2.737 -14.465 1.00 94.06 89 PHE A N 1
ATOM 721 C CA . PHE A 1 89 ? 1.444 -4.092 -14.242 1.00 94.06 89 PHE A CA 1
ATOM 722 C C . PHE A 1 89 ? 2.484 -4.932 -13.503 1.00 94.06 89 PHE A C 1
ATOM 724 O O . PHE A 1 89 ? 2.144 -5.630 -12.548 1.00 94.06 89 PHE A O 1
ATOM 731 N N . ASN A 1 90 ? 3.761 -4.810 -13.871 1.00 94.12 90 ASN A N 1
ATOM 732 C CA . ASN A 1 90 ? 4.821 -5.548 -13.190 1.00 94.12 90 ASN A CA 1
ATOM 733 C C . ASN A 1 90 ? 5.042 -5.041 -11.760 1.00 94.12 90 A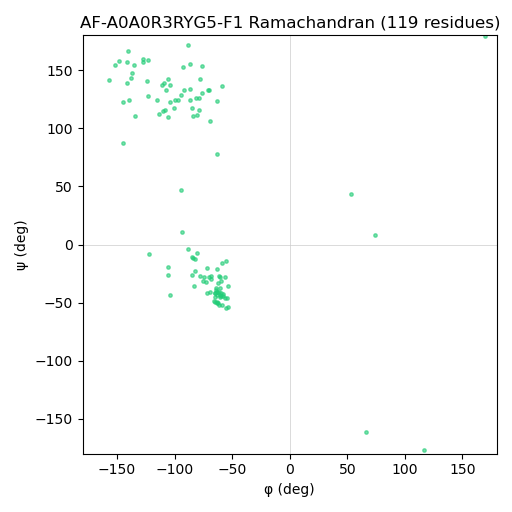SN A C 1
ATOM 735 O O . ASN A 1 90 ? 5.165 -5.855 -10.848 1.00 94.12 90 ASN A O 1
ATOM 739 N N . PHE A 1 91 ? 5.014 -3.721 -11.530 1.00 94.50 91 PHE A N 1
ATOM 740 C CA . PHE A 1 91 ? 5.050 -3.158 -10.171 1.00 94.50 91 PHE A CA 1
ATOM 741 C C . PHE A 1 91 ? 3.915 -3.713 -9.302 1.00 94.50 91 PHE A C 1
ATOM 743 O O . PHE A 1 91 ? 4.141 -4.160 -8.177 1.00 94.50 91 PHE A O 1
ATOM 750 N N . LEU A 1 92 ? 2.698 -3.738 -9.849 1.00 95.69 92 LEU A N 1
ATOM 751 C CA . LEU A 1 92 ? 1.529 -4.275 -9.164 1.00 95.69 92 LEU A CA 1
ATOM 752 C C . LEU A 1 92 ? 1.678 -5.776 -8.878 1.00 95.69 92 LEU A C 1
ATOM 754 O O . LEU A 1 92 ? 1.368 -6.234 -7.778 1.00 95.69 92 LEU A O 1
ATOM 758 N N . SER A 1 93 ? 2.177 -6.532 -9.857 1.00 96.19 93 SER A N 1
ATOM 759 C CA . SER A 1 93 ? 2.408 -7.972 -9.749 1.00 96.19 93 SER A CA 1
ATOM 760 C C . SER A 1 93 ? 3.441 -8.309 -8.673 1.00 96.19 93 SER A C 1
ATOM 762 O O . SER A 1 93 ? 3.213 -9.230 -7.890 1.00 96.19 93 SER A O 1
ATOM 764 N N . ILE A 1 94 ? 4.525 -7.533 -8.565 1.00 95.94 94 ILE A N 1
ATOM 765 C CA . ILE A 1 94 ? 5.555 -7.703 -7.529 1.00 95.94 94 ILE A CA 1
ATOM 766 C C . ILE A 1 94 ? 4.941 -7.589 -6.135 1.00 95.94 94 ILE A C 1
ATOM 768 O O . ILE A 1 94 ? 5.098 -8.495 -5.317 1.00 95.94 94 ILE A O 1
ATOM 772 N N . LEU A 1 95 ? 4.200 -6.508 -5.870 1.00 96.19 95 LEU A N 1
ATOM 773 C CA . LEU A 1 95 ? 3.609 -6.290 -4.551 1.00 96.19 95 LEU A CA 1
ATOM 774 C C . LEU A 1 95 ? 2.556 -7.352 -4.216 1.00 96.19 95 LEU A C 1
ATOM 776 O O . LEU A 1 95 ? 2.587 -7.911 -3.122 1.00 96.19 95 LEU A O 1
ATOM 780 N N . ARG A 1 96 ? 1.668 -7.681 -5.162 1.00 96.69 96 ARG A N 1
ATOM 781 C CA . ARG A 1 96 ? 0.655 -8.733 -4.972 1.00 96.69 96 ARG A CA 1
ATOM 782 C C . ARG A 1 96 ? 1.287 -10.095 -4.710 1.00 96.69 96 ARG A C 1
ATOM 784 O O . ARG A 1 96 ? 0.863 -10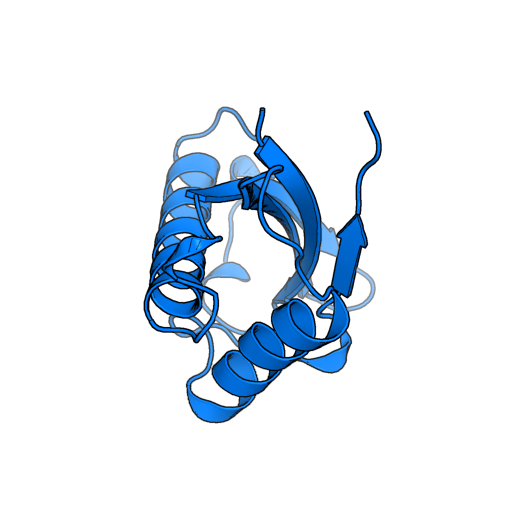.797 -3.798 1.00 96.69 96 ARG A O 1
ATOM 791 N N . SER A 1 97 ? 2.303 -10.463 -5.485 1.00 95.25 97 SER A N 1
ATOM 792 C CA . SER A 1 97 ? 2.981 -11.755 -5.340 1.00 95.25 97 SER A CA 1
ATOM 793 C C . SER A 1 97 ? 3.703 -11.854 -4.001 1.00 95.25 97 SER A C 1
ATOM 795 O O . SER A 1 97 ? 3.581 -12.870 -3.322 1.00 95.25 97 SER A O 1
ATOM 797 N N . TYR A 1 98 ? 4.376 -10.780 -3.579 1.00 94.88 98 TYR A N 1
ATOM 798 C CA . TYR A 1 98 ? 5.024 -10.732 -2.273 1.00 94.88 98 TYR A CA 1
ATOM 799 C C . TYR A 1 98 ? 4.012 -10.874 -1.131 1.00 94.88 98 TYR A C 1
ATOM 801 O O . TYR A 1 98 ? 4.190 -11.719 -0.259 1.00 94.88 98 TYR A O 1
ATOM 809 N N . VAL A 1 99 ? 2.929 -10.089 -1.149 1.00 94.75 99 VAL A N 1
ATOM 810 C CA . VAL A 1 99 ? 1.887 -10.132 -0.109 1.00 94.75 99 VAL A CA 1
ATOM 811 C C . VAL A 1 99 ? 1.272 -11.527 0.005 1.00 94.75 99 VAL A C 1
ATOM 813 O O . VAL A 1 99 ? 1.112 -12.028 1.114 1.00 94.75 99 VAL A O 1
ATOM 816 N N . ARG A 1 100 ? 0.982 -12.191 -1.122 1.00 93.81 100 ARG A N 1
ATOM 817 C CA . ARG A 1 100 ? 0.442 -13.561 -1.121 1.00 93.81 100 ARG A CA 1
ATOM 818 C C . ARG A 1 100 ? 1.417 -14.585 -0.542 1.00 93.81 100 ARG A C 1
ATOM 820 O O . ARG A 1 100 ? 0.984 -15.510 0.133 1.00 93.81 100 ARG A O 1
ATOM 827 N N . ALA A 1 101 ? 2.709 -14.448 -0.837 1.00 92.56 101 ALA A N 1
ATOM 828 C CA . ALA A 1 101 ? 3.719 -15.425 -0.440 1.00 92.56 101 ALA A CA 1
ATOM 829 C C . ALA A 1 101 ? 4.214 -15.231 1.002 1.00 92.56 101 ALA A C 1
ATOM 831 O O . ALA A 1 101 ? 4.522 -16.206 1.684 1.00 92.56 101 ALA A O 1
ATOM 832 N N . CYS A 1 102 ? 4.323 -13.983 1.458 1.00 89.62 102 CYS A N 1
ATOM 833 C CA . CYS A 1 102 ? 5.021 -13.632 2.696 1.00 89.62 102 CYS A CA 1
ATOM 834 C C . CYS A 1 102 ? 4.142 -12.899 3.720 1.00 89.62 102 CYS A C 1
ATOM 836 O O . CYS A 1 102 ? 4.592 -12.659 4.841 1.00 89.62 102 CYS A O 1
ATOM 838 N N . GLY A 1 103 ? 2.916 -12.511 3.358 1.00 88.00 103 GLY A N 1
ATOM 839 C CA . GLY A 1 103 ? 2.116 -11.577 4.150 1.00 88.00 103 GLY A CA 1
ATOM 840 C C . GLY A 1 103 ? 2.728 -10.171 4.180 1.00 88.00 103 GLY A C 1
ATOM 841 O O . GLY A 1 103 ? 3.550 -9.810 3.331 1.00 88.00 103 GLY A O 1
ATOM 842 N N . PHE A 1 104 ? 2.320 -9.348 5.153 1.00 89.94 104 PHE A N 1
ATOM 843 C CA . PHE A 1 104 ? 2.801 -7.967 5.262 1.00 89.94 104 PHE A CA 1
ATOM 844 C C . PHE A 1 104 ? 2.965 -7.507 6.719 1.00 89.94 104 PHE A C 1
ATOM 846 O O . PHE A 1 104 ? 2.059 -6.928 7.319 1.00 89.94 104 PHE A O 1
ATOM 853 N N . ASP A 1 105 ? 4.142 -7.766 7.299 1.00 86.00 105 ASP A N 1
ATOM 854 C CA . ASP A 1 105 ? 4.505 -7.352 8.671 1.00 86.00 105 ASP A CA 1
ATOM 855 C C . ASP A 1 105 ? 3.473 -7.794 9.734 1.00 86.00 105 ASP A C 1
ATOM 857 O O . ASP A 1 105 ? 3.034 -7.017 10.580 1.00 86.00 105 ASP A O 1
ATOM 861 N N . GLY A 1 106 ? 3.002 -9.044 9.636 1.00 87.69 106 GLY A N 1
ATOM 862 C CA . GLY A 1 106 ? 1.974 -9.596 10.531 1.00 87.69 106 GLY A CA 1
ATOM 863 C C . GLY A 1 106 ? 0.550 -9.084 10.277 1.00 87.69 106 GLY A C 1
ATOM 864 O O . GLY A 1 106 ? -0.346 -9.376 11.068 1.00 87.69 106 GLY A O 1
ATOM 865 N N . ASN A 1 107 ? 0.329 -8.336 9.193 1.00 91.50 107 ASN A N 1
ATOM 866 C CA . ASN A 1 107 ? -0.989 -7.899 8.743 1.00 91.50 107 ASN A CA 1
ATOM 867 C C . ASN A 1 107 ? -1.425 -8.699 7.511 1.00 91.50 107 ASN A C 1
ATOM 869 O O . ASN A 1 107 ? -0.608 -8.996 6.631 1.00 91.50 107 ASN A O 1
ATOM 873 N N . ALA A 1 108 ? -2.718 -9.011 7.441 1.00 92.62 108 ALA A N 1
ATOM 874 C CA . ALA A 1 108 ? -3.335 -9.544 6.237 1.00 92.62 108 ALA A CA 1
ATOM 875 C C . ALA A 1 108 ? -3.762 -8.375 5.348 1.00 92.62 108 ALA A C 1
ATOM 877 O O . ALA A 1 108 ? -4.503 -7.488 5.780 1.00 92.62 108 ALA A O 1
ATOM 878 N N . ILE A 1 109 ? -3.275 -8.379 4.112 1.00 95.06 109 ILE A N 1
ATOM 879 C CA . ILE A 1 109 ? -3.690 -7.445 3.069 1.00 95.06 109 ILE A CA 1
ATOM 880 C C . ILE A 1 109 ? -4.546 -8.218 2.071 1.00 95.06 109 ILE A C 1
ATOM 882 O O . ILE A 1 109 ? -4.130 -9.281 1.609 1.00 95.06 109 ILE A O 1
ATOM 886 N N . ASP A 1 110 ? -5.697 -7.662 1.696 1.00 93.94 110 ASP A N 1
ATOM 887 C CA . ASP A 1 110 ? -6.461 -8.173 0.558 1.00 93.94 110 ASP A CA 1
ATOM 888 C C . ASP A 1 110 ? -5.686 -7.880 -0.734 1.00 93.94 110 ASP A C 1
ATOM 890 O O . ASP A 1 110 ? -5.618 -6.739 -1.197 1.00 93.94 110 ASP A O 1
ATOM 894 N N . ASP A 1 111 ? -5.086 -8.904 -1.334 1.00 92.31 111 ASP A N 1
ATOM 895 C CA . ASP A 1 111 ? -4.246 -8.765 -2.521 1.00 92.31 111 ASP A CA 1
ATOM 896 C C . ASP A 1 111 ? -5.014 -8.209 -3.733 1.00 92.31 111 ASP A C 1
ATOM 898 O O . ASP A 1 111 ? -4.430 -7.544 -4.600 1.00 92.31 111 ASP A O 1
ATOM 902 N N . LYS A 1 112 ? -6.332 -8.439 -3.784 1.00 93.25 112 LYS A N 1
ATOM 903 C CA . LYS A 1 112 ? -7.207 -7.932 -4.847 1.00 93.25 112 LYS A CA 1
ATOM 904 C C . LYS A 1 112 ? -7.474 -6.440 -4.695 1.00 93.25 112 LYS A C 1
ATOM 906 O O . LYS A 1 112 ? -7.651 -5.764 -5.706 1.00 93.25 112 LYS A O 1
ATOM 911 N N . SER A 1 113 ? -7.434 -5.925 -3.466 1.00 95.00 113 SER A N 1
ATOM 912 C CA . SER A 1 113 ? -7.553 -4.492 -3.183 1.00 95.00 113 SER A CA 1
ATOM 913 C C . SER A 1 113 ? -6.312 -3.689 -3.586 1.00 95.00 113 SER A C 1
ATOM 915 O O . SER A 1 113 ? -6.401 -2.473 -3.765 1.00 95.00 113 SER A O 1
ATOM 917 N N . ILE A 1 114 ? -5.158 -4.354 -3.748 1.00 97.25 114 ILE A N 1
ATOM 918 C CA . ILE A 1 114 ? -3.912 -3.685 -4.121 1.00 97.25 114 ILE A CA 1
ATOM 919 C C . ILE A 1 114 ? -4.089 -3.062 -5.502 1.00 97.25 114 ILE A C 1
ATOM 921 O O . ILE A 1 114 ? -4.382 -3.766 -6.471 1.00 97.25 114 ILE A O 1
ATOM 925 N N . SER A 1 115 ? -3.876 -1.758 -5.602 1.00 96.75 115 SER A N 1
ATOM 926 C CA . SER A 1 115 ? -3.942 -0.997 -6.849 1.00 96.75 115 SER A CA 1
ATOM 927 C C . SER A 1 115 ? -2.761 -0.039 -6.950 1.00 96.75 115 SER A C 1
ATOM 929 O O . SER A 1 115 ? -2.168 0.345 -5.941 1.00 96.75 115 SER A O 1
ATOM 931 N N . LEU A 1 116 ? -2.395 0.309 -8.182 1.00 96.25 116 LEU A N 1
ATOM 932 C CA . LEU A 1 116 ? -1.384 1.311 -8.490 1.00 96.25 116 LEU A CA 1
ATOM 933 C C . LEU A 1 116 ? -1.839 2.119 -9.701 1.00 96.25 116 LEU A C 1
ATOM 935 O O . LEU A 1 116 ? -2.312 1.548 -10.680 1.00 96.25 116 LEU A O 1
ATOM 939 N N . GLU A 1 117 ? -1.627 3.427 -9.656 1.00 94.25 117 GLU A N 1
ATOM 940 C CA . GLU A 1 117 ? -1.958 4.364 -10.725 1.00 94.25 117 GLU A CA 1
ATOM 941 C C . GLU A 1 117 ? -0.827 5.381 -10.915 1.00 94.25 117 GLU A C 1
ATOM 943 O O . GLU A 1 117 ? -0.191 5.832 -9.960 1.00 94.25 117 GLU A O 1
ATOM 948 N N . ILE A 1 118 ? -0.559 5.773 -12.163 1.00 89.06 118 ILE A N 1
ATOM 949 C CA . ILE A 1 118 ? 0.419 6.827 -12.457 1.00 89.06 118 ILE A CA 1
ATOM 950 C C . ILE A 1 118 ? -0.236 8.182 -12.184 1.00 89.06 118 ILE A C 1
ATOM 952 O O . ILE A 1 118 ? -1.137 8.587 -12.919 1.00 89.06 118 ILE A O 1
ATOM 956 N N . LYS A 1 119 ? 0.275 8.937 -11.206 1.00 79.88 119 LYS A N 1
ATOM 957 C CA . LYS A 1 119 ? -0.113 10.343 -11.047 1.00 79.88 119 LYS A CA 1
ATOM 958 C C . LYS A 1 119 ? 0.718 11.224 -11.970 1.00 79.88 119 LYS A C 1
ATOM 960 O O . LYS A 1 119 ? 1.922 11.390 -11.772 1.00 79.88 119 LYS A O 1
ATOM 965 N N . ARG A 1 120 ? 0.060 11.788 -12.985 1.00 63.78 120 ARG A N 1
ATOM 966 C CA . ARG A 1 120 ? 0.597 12.900 -13.778 1.00 63.78 120 ARG A CA 1
ATOM 967 C C . ARG A 1 120 ? 0.355 14.176 -12.968 1.00 63.78 120 ARG A C 1
ATOM 969 O O . ARG A 1 120 ? -0.799 14.518 -12.731 1.00 63.78 120 ARG A O 1
ATOM 976 N N . PHE A 1 121 ? 1.429 14.785 -12.476 1.00 55.88 121 PHE A N 1
ATOM 977 C CA . PHE A 1 121 ? 1.405 16.120 -11.878 1.00 55.88 121 PHE A CA 1
ATOM 978 C C . PHE A 1 121 ? 1.826 17.135 -12.932 1.00 55.88 121 PHE A C 1
ATOM 980 O O . PHE A 1 121 ? 2.732 16.779 -13.723 1.00 55.88 121 PHE A O 1
#

Mean predicted aligned error: 3.69 Å

Foldseek 3Di:
DWWKKKKKWKFQDFPVLVDDCQCQPCPDPNVVVVQVLQFVQLLVLCCPDPCVVFWDTKGWDGWDQDPVRRIIMTMMMTITDPPDDDDQVVSLVSVLVCCVVPNRPGTRIDSVRIHIDTDDD

Radius of gyration: 13.96 Å; Cα contacts (8 Å, |Δi|>4): 219; chains: 1; bounding box: 36×32×36 Å

Solvent-accessible surface area (backbone atoms only — not comparable to full-atom values): 6687 Å² total; per-residue (Å²): 118,68,40,42,32,42,30,37,34,34,35,60,44,43,68,82,74,75,61,59,81,53,42,58,35,79,88,36,68,58,19,48,53,53,34,49,52,54,26,51,50,54,39,50,56,42,52,75,37,98,47,27,87,40,47,72,45,55,44,60,76,45,49,42,81,37,83,93,54,78,26,38,36,40,35,32,35,43,34,25,46,56,91,50,91,80,58,68,65,57,57,48,48,52,54,38,52,44,41,75,76,71,46,52,95,75,24,42,61,46,58,84,54,50,46,71,45,79,59,85,127

Nearest PDB structures (foldseek):
  7sa9-assembly2_B  TM=8.145E-01  e=1.073E-08  Homo sapiens
  8gkl-assembly1_E  TM=8.399E-01  e=6.128E-08  Homo sapiens
  8vm1-assembly1_A  TM=8.415E-01  e=1.095E-07  Homo sapiens
  1ivz-assembly1_A  TM=8.478E-01  e=1.512E-07  Mus musculus
  2e7v-assembly1_A  TM=7.395E-01  e=1.679E-05  Mus musculus

pLDDT: mean 92.08, std 6.53, range [55.88, 97.94]